Protein AF-A0A0B3AXJ3-F1 (afdb_monomer)

Secondary structure (DSSP, 8-state):
-------HHHHHHHHHHHH------HHHHHHHHHHHHHHHHHHHHHHHHHHHHHS-TT-HHHHHHHHHHHHHHHHHHHHHHHHHHHHHHTTSEEEEEEETTTTTEEEEE-HHHHHHHHHTT-EEEEEETTT--EEEEEPP-

Radius of gyration: 17.71 Å; Cα contacts (8 Å, |Δi|>4): 146; chains: 1; bounding box: 42×36×49 Å

Structure (mmCIF, N/CA/C/O backbone):
data_AF-A0A0B3AXJ3-F1
#
_entry.id   AF-A0A0B3AXJ3-F1
#
loop_
_atom_site.group_PDB
_atom_site.id
_atom_site.type_symbol
_atom_site.label_atom_id
_atom_site.label_alt_id
_atom_site.label_comp_id
_atom_site.label_asym_id
_atom_site.label_entity_id
_atom_site.label_seq_id
_atom_site.pdbx_PDB_ins_code
_atom_site.Cartn_x
_atom_site.Cartn_y
_atom_site.Cartn_z
_atom_site.occupancy
_atom_site.B_iso_or_equiv
_atom_site.auth_seq_id
_atom_site.auth_comp_id
_atom_site.auth_asym_id
_atom_site.auth_atom_id
_atom_site.pdbx_PDB_model_num
ATOM 1 N N . MET A 1 1 ? 16.070 -25.535 -9.397 1.00 37.44 1 MET A N 1
ATOM 2 C CA . MET A 1 1 ? 15.178 -24.412 -9.026 1.00 37.44 1 MET A CA 1
ATOM 3 C C . MET A 1 1 ? 15.211 -24.249 -7.508 1.00 37.44 1 MET A C 1
ATOM 5 O O . MET A 1 1 ? 14.754 -25.144 -6.813 1.00 37.44 1 MET A O 1
ATOM 9 N N . LYS A 1 2 ? 15.823 -23.187 -6.965 1.00 38.47 2 LYS A N 1
ATOM 10 C CA . LYS A 1 2 ? 15.821 -22.945 -5.509 1.00 38.47 2 LYS A CA 1
ATOM 11 C C . LYS A 1 2 ? 14.487 -22.299 -5.134 1.00 38.47 2 LYS A C 1
ATOM 13 O O . LYS A 1 2 ? 14.274 -21.128 -5.434 1.00 38.47 2 LYS A O 1
ATOM 18 N N . SER A 1 3 ? 13.588 -23.048 -4.500 1.00 46.28 3 SER A N 1
ATOM 19 C CA . SER A 1 3 ? 12.404 -22.475 -3.857 1.00 46.28 3 SER A CA 1
ATOM 20 C C . SER A 1 3 ? 12.872 -21.469 -2.801 1.00 46.28 3 SER A C 1
ATOM 22 O O . SER A 1 3 ? 13.463 -21.869 -1.796 1.00 46.28 3 SER A O 1
ATOM 24 N N . LYS A 1 4 ? 12.667 -20.165 -3.032 1.00 52.69 4 LYS A N 1
ATOM 25 C CA . LYS A 1 4 ? 12.921 -19.133 -2.016 1.00 52.69 4 LYS A CA 1
ATOM 26 C C . LYS A 1 4 ? 12.064 -19.464 -0.795 1.00 52.69 4 LYS A C 1
ATOM 28 O O . LYS A 1 4 ? 10.838 -19.440 -0.862 1.00 52.69 4 LYS A O 1
ATOM 33 N N . GLN A 1 5 ? 12.717 -19.817 0.305 1.00 59.03 5 GLN A N 1
ATOM 34 C CA . GLN A 1 5 ? 12.056 -20.104 1.567 1.00 59.03 5 GLN A CA 1
ATOM 35 C C . GLN A 1 5 ? 11.465 -18.790 2.094 1.00 59.03 5 GLN A C 1
ATOM 37 O O . GLN A 1 5 ? 12.207 -17.883 2.465 1.00 59.03 5 GLN A O 1
ATOM 42 N N . MET A 1 6 ? 10.136 -18.660 2.048 1.00 66.31 6 MET A N 1
ATOM 43 C CA . MET A 1 6 ? 9.434 -17.463 2.523 1.00 66.31 6 MET A CA 1
ATOM 44 C C . MET A 1 6 ? 9.758 -17.199 3.994 1.00 66.31 6 MET A C 1
ATOM 46 O O . MET A 1 6 ? 9.696 -18.098 4.837 1.00 66.31 6 MET A O 1
ATOM 50 N N . SER A 1 7 ? 10.047 -15.944 4.319 1.00 74.94 7 SER A N 1
ATOM 51 C CA . SER A 1 7 ? 10.224 -15.499 5.697 1.00 74.94 7 SER A CA 1
ATOM 52 C C . SER A 1 7 ? 8.925 -15.654 6.505 1.00 74.94 7 SER A C 1
ATOM 54 O O . SER A 1 7 ? 7.814 -15.635 5.964 1.00 74.94 7 SER A O 1
ATOM 56 N N . LYS A 1 8 ? 9.039 -15.752 7.839 1.00 70.38 8 LYS A N 1
ATOM 57 C CA . LYS A 1 8 ? 7.873 -15.786 8.751 1.00 70.38 8 LYS A CA 1
ATOM 58 C C . LYS A 1 8 ? 6.915 -14.606 8.522 1.00 70.38 8 LYS A C 1
ATOM 60 O O . LYS A 1 8 ? 5.701 -14.783 8.625 1.00 70.38 8 LYS A O 1
ATOM 65 N N . ASN A 1 9 ? 7.454 -13.443 8.158 1.00 67.94 9 ASN A N 1
ATOM 66 C CA . ASN A 1 9 ? 6.685 -12.230 7.892 1.00 67.94 9 ASN A CA 1
ATOM 67 C C . ASN A 1 9 ? 5.889 -12.338 6.590 1.00 67.94 9 ASN A C 1
ATOM 69 O O . ASN A 1 9 ? 4.692 -12.062 6.587 1.00 67.94 9 ASN A O 1
ATOM 73 N N . GLU A 1 10 ? 6.514 -12.807 5.508 1.00 69.31 10 GLU A N 1
ATOM 74 C CA . GLU A 1 10 ? 5.833 -13.042 4.227 1.00 69.31 10 GLU A CA 1
ATOM 75 C C . GLU A 1 10 ? 4.741 -14.107 4.363 1.00 69.31 10 GLU A C 1
ATOM 77 O O . GLU A 1 10 ? 3.627 -13.944 3.860 1.00 69.31 10 GLU A O 1
ATOM 82 N N . PHE A 1 11 ? 5.014 -15.171 5.121 1.00 74.75 11 PHE A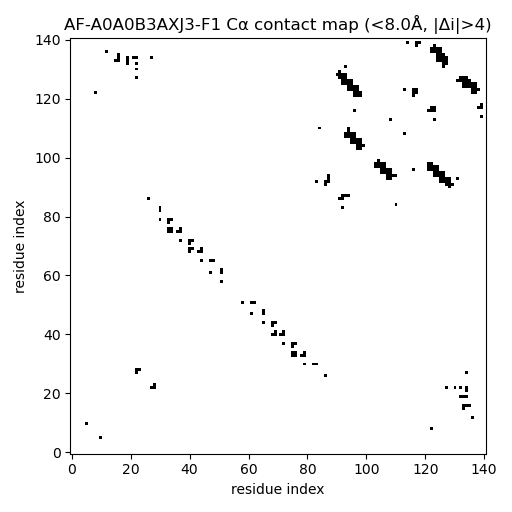 N 1
ATOM 83 C CA . PHE A 1 11 ? 4.024 -16.201 5.415 1.00 74.75 11 PHE A CA 1
ATOM 84 C C . PHE A 1 11 ? 2.822 -15.645 6.189 1.00 74.75 11 PHE A C 1
ATOM 86 O O . PHE A 1 11 ? 1.675 -15.901 5.812 1.00 74.75 11 PHE A O 1
ATOM 93 N N . TYR A 1 12 ? 3.055 -14.848 7.235 1.00 74.19 12 TYR A N 1
ATOM 94 C CA . TYR A 1 12 ? 1.978 -14.225 8.006 1.00 74.19 12 TYR A CA 1
ATOM 95 C C . TYR A 1 12 ? 1.156 -13.243 7.165 1.00 74.19 12 TYR A C 1
ATOM 97 O O . TYR A 1 12 ? -0.073 -13.325 7.166 1.00 74.19 12 TYR A O 1
ATOM 105 N N . LEU A 1 13 ? 1.818 -12.375 6.394 1.00 70.50 13 LEU A N 1
ATOM 106 C CA . LEU A 1 13 ? 1.154 -11.441 5.487 1.00 70.50 13 LEU A CA 1
ATOM 107 C C . LEU A 1 13 ? 0.272 -12.183 4.477 1.00 70.50 13 LEU A C 1
ATOM 109 O O . LEU A 1 13 ? -0.887 -11.814 4.303 1.00 70.50 13 LEU A O 1
ATOM 113 N N . SER A 1 14 ? 0.751 -13.289 3.899 1.00 69.94 14 SER A N 1
ATOM 114 C CA . SER A 1 14 ? -0.053 -14.103 2.978 1.00 69.94 14 SER A CA 1
ATOM 115 C C . SER A 1 14 ? -1.316 -14.682 3.638 1.00 69.94 14 SER A C 1
ATOM 117 O O . SER A 1 14 ? -2.394 -14.672 3.043 1.00 69.94 14 SER A O 1
ATOM 119 N N . LYS A 1 15 ? -1.224 -15.139 4.897 1.00 68.56 15 LYS A N 1
ATOM 120 C CA . LYS A 1 15 ? -2.375 -15.642 5.667 1.00 68.56 15 LYS A CA 1
ATOM 121 C C . LYS A 1 15 ? -3.374 -14.537 5.986 1.00 68.56 15 LYS A C 1
ATOM 123 O O . LYS A 1 15 ? -4.580 -14.762 5.926 1.00 68.56 15 LYS A O 1
ATOM 128 N N . LEU A 1 16 ? -2.865 -13.369 6.349 1.00 64.62 16 LEU A N 1
ATOM 129 C CA . LEU A 1 16 ? -3.648 -12.182 6.644 1.00 64.62 16 LEU A CA 1
ATOM 130 C C . LEU A 1 16 ? -4.450 -11.715 5.418 1.00 64.62 16 LEU A C 1
ATOM 132 O O . LEU A 1 16 ? -5.659 -11.522 5.528 1.00 64.62 16 LEU A O 1
ATOM 136 N N . TYR A 1 17 ? -3.804 -11.640 4.252 1.00 65.38 17 TYR A N 1
ATOM 137 C CA . TYR A 1 17 ? -4.444 -11.307 2.977 1.00 65.38 17 TYR A CA 1
ATOM 138 C C . TYR A 1 17 ? -5.507 -12.326 2.553 1.00 65.38 17 TYR A C 1
ATOM 140 O O . TYR A 1 17 ? -6.610 -11.946 2.173 1.00 65.38 17 TYR A O 1
ATOM 148 N N . LYS A 1 18 ? -5.227 -13.632 2.676 1.00 60.69 18 LYS A N 1
ATOM 149 C CA . LYS A 1 18 ? -6.215 -14.686 2.368 1.00 60.69 18 LYS A CA 1
ATOM 150 C C . LYS A 1 18 ? -7.471 -14.603 3.244 1.00 60.69 18 LYS A C 1
ATOM 152 O O . LYS A 1 18 ? -8.540 -15.032 2.823 1.00 60.69 18 LYS A O 1
ATOM 157 N N . LYS A 1 19 ? -7.353 -14.070 4.466 1.00 54.69 19 LYS A N 1
ATOM 158 C CA . LYS A 1 19 ? -8.482 -13.893 5.392 1.00 54.69 19 LYS A CA 1
ATOM 159 C C . LYS A 1 19 ? -9.293 -12.619 5.134 1.00 54.69 19 LYS A C 1
ATOM 161 O O . LYS A 1 19 ? -10.439 -12.546 5.575 1.00 54.69 19 LYS A O 1
ATOM 166 N N . SER A 1 20 ? -8.746 -11.619 4.445 1.00 58.19 20 SER A N 1
ATOM 167 C CA . SER A 1 20 ? -9.455 -10.375 4.134 1.00 58.19 20 SER A CA 1
ATOM 168 C C . SER A 1 20 ? -10.230 -10.485 2.817 1.00 58.19 20 SER A C 1
ATOM 170 O O . SER A 1 20 ? -9.659 -10.313 1.748 1.00 58.19 20 SER A O 1
ATOM 172 N N . LYS A 1 21 ? -11.544 -10.737 2.875 1.00 58.75 21 LYS A N 1
ATOM 173 C CA . LYS A 1 21 ? -12.448 -10.590 1.713 1.00 58.75 21 LYS A CA 1
ATOM 174 C C . LYS A 1 21 ? -12.772 -9.114 1.489 1.00 58.75 21 LYS A C 1
ATOM 176 O O . LYS A 1 21 ? -13.283 -8.528 2.423 1.00 58.75 21 LYS A O 1
ATOM 181 N N . PHE A 1 22 ? -12.517 -8.525 0.317 1.00 62.25 22 PHE A N 1
ATOM 182 C CA . PHE A 1 22 ? -12.691 -7.088 -0.002 1.00 62.25 22 PHE A CA 1
ATOM 183 C C . PHE A 1 22 ? -13.770 -6.338 0.804 1.00 62.25 22 PHE A C 1
ATOM 185 O O . PHE A 1 22 ? -14.942 -6.718 0.835 1.00 62.25 22 PHE A O 1
ATOM 192 N N . CYS A 1 23 ? -13.372 -5.237 1.444 1.00 66.38 23 CYS A N 1
ATOM 193 C CA . CYS A 1 23 ? -14.300 -4.398 2.191 1.00 66.38 23 CYS A CA 1
ATOM 194 C C . CYS A 1 23 ? -15.154 -3.566 1.218 1.00 66.38 23 CYS A C 1
ATOM 196 O O . CYS A 1 23 ? -14.612 -2.813 0.416 1.00 66.38 23 CYS A O 1
ATOM 198 N N . LYS A 1 24 ? -16.490 -3.636 1.321 1.00 62.53 24 LYS A N 1
ATOM 199 C CA . LYS A 1 24 ? -17.437 -2.905 0.446 1.00 62.53 24 LYS A CA 1
ATOM 200 C C . LYS A 1 24 ? -17.498 -1.380 0.680 1.00 62.53 24 LYS A C 1
ATOM 202 O O . LYS A 1 24 ? -18.379 -0.710 0.146 1.00 62.53 24 LYS A O 1
ATOM 207 N N . CYS A 1 25 ? -16.627 -0.797 1.504 1.00 70.31 25 CYS A N 1
ATOM 208 C CA . CYS A 1 25 ? -16.630 0.650 1.726 1.00 70.31 25 CYS A CA 1
ATOM 209 C C . CYS A 1 25 ? -16.086 1.379 0.484 1.00 70.31 25 CYS A C 1
ATOM 211 O O . CYS A 1 25 ? -14.933 1.171 0.125 1.00 70.31 25 CYS A O 1
ATOM 213 N N . LYS A 1 26 ? -16.877 2.281 -0.123 1.00 62.03 26 LYS A N 1
ATOM 214 C CA . LYS A 1 26 ? -16.504 3.047 -1.338 1.00 62.03 26 LYS A CA 1
ATOM 215 C C . LYS A 1 26 ? -15.106 3.679 -1.268 1.00 62.03 26 LYS A C 1
ATOM 217 O O . LYS A 1 26 ? -14.332 3.547 -2.206 1.00 62.03 26 LYS A O 1
ATOM 222 N N . ASN A 1 27 ? -14.749 4.275 -0.132 1.00 62.31 27 ASN A N 1
ATOM 223 C CA . ASN A 1 27 ? -13.437 4.904 0.060 1.00 62.31 27 ASN A CA 1
ATOM 224 C C . ASN A 1 27 ? -12.258 3.912 0.003 1.00 62.31 27 ASN A C 1
ATOM 226 O O . ASN A 1 27 ? -11.123 4.301 -0.232 1.00 62.31 27 ASN A O 1
ATOM 230 N N . LEU A 1 28 ? -12.508 2.623 0.237 1.00 72.31 28 LEU A N 1
ATOM 231 C CA . LEU A 1 28 ? -11.480 1.583 0.195 1.00 72.31 28 LEU A CA 1
ATOM 232 C C . LEU A 1 28 ? -11.290 1.016 -1.209 1.00 72.31 28 LEU A C 1
ATOM 234 O O . LEU A 1 28 ? -10.202 0.545 -1.517 1.00 72.31 28 LEU A O 1
ATOM 238 N N . VAL A 1 29 ? -12.313 1.112 -2.064 1.00 67.75 29 VAL A N 1
ATOM 239 C CA . VAL A 1 29 ? -12.229 0.713 -3.476 1.00 67.75 29 VAL A CA 1
ATOM 240 C C . VAL A 1 29 ? -11.161 1.539 -4.196 1.00 67.75 29 VAL A C 1
ATOM 242 O O . VAL A 1 29 ? -10.324 0.969 -4.888 1.00 67.75 29 VAL A O 1
ATOM 245 N N . ARG A 1 30 ? -11.108 2.860 -3.960 1.00 78.94 30 ARG A N 1
ATOM 246 C CA . ARG A 1 30 ? -10.075 3.719 -4.564 1.00 78.94 30 ARG A CA 1
ATOM 247 C C . ARG A 1 30 ? -8.666 3.378 -4.075 1.00 78.94 30 ARG A C 1
ATOM 249 O O . ARG A 1 30 ? -7.756 3.317 -4.892 1.00 78.94 30 ARG A O 1
ATOM 256 N N . LEU A 1 31 ? -8.484 3.114 -2.777 1.00 78.00 31 LEU A N 1
ATOM 257 C CA . LEU A 1 31 ? -7.185 2.685 -2.240 1.00 78.00 31 LEU A CA 1
ATOM 258 C C . LEU A 1 31 ? -6.698 1.372 -2.862 1.00 78.00 31 LEU A C 1
ATOM 260 O O . LEU A 1 31 ? -5.513 1.249 -3.156 1.00 78.00 31 LEU A O 1
ATOM 264 N N . HIS A 1 32 ? -7.599 0.406 -3.061 1.00 75.56 32 HIS A N 1
ATOM 265 C CA . HIS A 1 32 ? -7.261 -0.852 -3.724 1.00 75.56 32 HIS A CA 1
ATOM 266 C C . HIS A 1 32 ? -6.863 -0.633 -5.188 1.00 75.56 32 HIS A C 1
ATOM 268 O O . HIS A 1 32 ? -5.790 -1.088 -5.565 1.00 75.56 32 HIS A O 1
ATOM 274 N N . SER A 1 33 ? -7.645 0.144 -5.946 1.00 78.62 33 SER A N 1
ATOM 275 C CA . SER A 1 33 ? -7.345 0.513 -7.343 1.00 78.62 33 SER A CA 1
ATOM 276 C C . SER A 1 33 ? -5.947 1.122 -7.483 1.00 78.62 33 SER A C 1
ATOM 278 O O . SER A 1 33 ? -5.106 0.601 -8.205 1.00 78.62 33 SER A O 1
ATOM 280 N N . LEU A 1 34 ? -5.640 2.149 -6.679 1.00 81.19 34 LEU A N 1
ATOM 281 C CA . LEU A 1 34 ? -4.330 2.813 -6.680 1.00 81.19 34 LEU A CA 1
ATOM 282 C C . LEU A 1 34 ? -3.173 1.853 -6.353 1.00 81.19 34 LEU A C 1
ATOM 284 O O . LEU A 1 34 ? -2.063 2.009 -6.861 1.00 81.19 34 LEU A O 1
ATOM 288 N N . ALA A 1 35 ? -3.402 0.877 -5.470 1.00 80.81 35 ALA A N 1
ATOM 289 C CA . ALA A 1 35 ? -2.392 -0.113 -5.111 1.00 80.81 35 ALA A CA 1
ATOM 290 C C . ALA A 1 35 ? -2.178 -1.168 -6.212 1.00 80.81 35 ALA A C 1
ATOM 292 O O . ALA A 1 35 ? -1.044 -1.615 -6.397 1.00 80.81 35 ALA A O 1
ATOM 293 N N . GLU A 1 36 ? -3.242 -1.563 -6.915 1.00 81.81 36 GLU A N 1
ATOM 294 C CA . GLU A 1 36 ? -3.198 -2.484 -8.057 1.00 81.81 36 GLU A CA 1
ATOM 295 C C . GLU A 1 36 ? -2.499 -1.834 -9.255 1.00 81.81 36 GLU A C 1
ATOM 297 O O . GLU A 1 36 ? -1.490 -2.372 -9.708 1.00 81.81 36 GLU A O 1
ATOM 302 N N . GLU A 1 37 ? -2.913 -0.626 -9.649 1.00 84.25 37 GLU A N 1
ATOM 303 C CA . GLU A 1 37 ? -2.296 0.163 -10.730 1.00 84.25 37 GLU A CA 1
ATOM 304 C C . GLU A 1 37 ? -0.783 0.351 -10.493 1.00 84.25 37 GLU A C 1
ATOM 306 O O . GLU A 1 37 ? 0.047 0.142 -11.380 1.00 84.25 37 GLU A O 1
ATOM 311 N N . ARG A 1 38 ? -0.377 0.642 -9.246 1.00 87.25 38 ARG A N 1
ATOM 312 C CA . ARG A 1 38 ? 1.046 0.740 -8.877 1.00 87.25 38 ARG A CA 1
ATOM 313 C C . ARG A 1 38 ? 1.802 -0.581 -9.060 1.00 87.25 38 ARG A C 1
ATOM 315 O O . ARG A 1 38 ? 2.972 -0.563 -9.438 1.00 87.25 38 ARG A O 1
ATOM 322 N N . LYS A 1 39 ? 1.188 -1.713 -8.706 1.00 84.81 39 LYS A N 1
ATOM 323 C CA . LYS A 1 39 ? 1.818 -3.042 -8.785 1.00 84.81 39 LYS A CA 1
ATOM 324 C C . LYS A 1 39 ? 1.975 -3.495 -10.236 1.00 84.81 39 LYS A C 1
ATOM 326 O O . LYS A 1 39 ? 2.995 -4.091 -10.581 1.00 84.81 39 LYS A O 1
ATOM 331 N N . GLU A 1 40 ? 0.984 -3.209 -11.070 1.00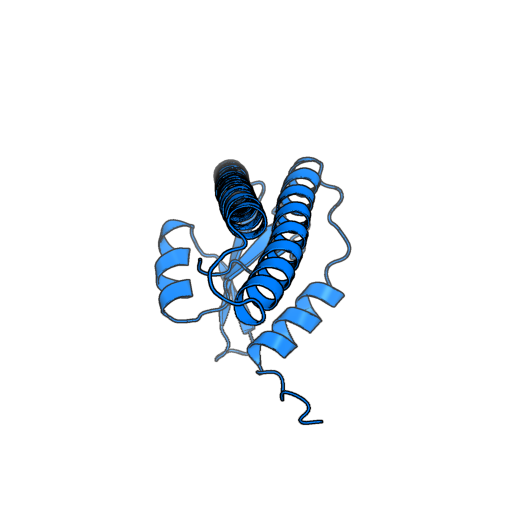 86.62 40 GLU A N 1
ATOM 332 C CA . GLU A 1 40 ? 1.069 -3.426 -12.513 1.00 86.62 40 GLU A CA 1
ATOM 333 C C . GLU A 1 40 ? 2.242 -2.630 -13.087 1.00 86.62 40 GLU A C 1
ATOM 335 O O . GLU A 1 40 ? 3.149 -3.226 -13.662 1.00 86.62 40 GLU A O 1
ATOM 340 N N . LEU A 1 41 ? 2.330 -1.327 -12.795 1.00 88.56 41 LEU A N 1
ATOM 341 C CA . LEU A 1 41 ? 3.458 -0.496 -13.232 1.00 88.56 41 LEU A CA 1
ATOM 342 C C . LEU A 1 41 ? 4.818 -0.977 -12.720 1.00 88.56 41 LEU A C 1
ATOM 344 O O . LEU A 1 41 ? 5.801 -0.904 -13.448 1.00 88.56 41 LEU A O 1
ATOM 348 N N . GLU A 1 42 ? 4.902 -1.476 -11.486 1.00 87.56 42 GLU A N 1
ATOM 349 C CA . GLU A 1 42 ? 6.134 -2.075 -10.960 1.00 87.56 42 GLU A CA 1
ATOM 350 C C . GLU A 1 42 ? 6.562 -3.310 -11.756 1.00 87.56 42 GLU A C 1
ATOM 352 O O . GLU A 1 42 ? 7.751 -3.486 -12.004 1.00 87.56 42 GLU A O 1
ATOM 357 N N . THR A 1 43 ? 5.603 -4.128 -12.191 1.00 88.94 43 THR A N 1
ATOM 358 C CA . THR A 1 43 ? 5.874 -5.297 -13.036 1.00 88.94 43 THR A CA 1
ATOM 359 C C . THR A 1 43 ? 6.404 -4.847 -14.397 1.00 88.94 43 THR A C 1
ATOM 361 O O . THR A 1 43 ? 7.493 -5.264 -14.774 1.00 88.94 43 THR A O 1
ATOM 364 N N . LEU A 1 44 ? 5.727 -3.893 -15.053 1.00 89.00 44 LEU A N 1
ATOM 365 C CA . LEU A 1 44 ? 6.197 -3.332 -16.326 1.00 89.00 44 LEU A CA 1
ATOM 366 C C . LEU A 1 44 ? 7.594 -2.704 -16.208 1.00 89.00 44 LEU A C 1
ATOM 368 O O . LEU A 1 44 ? 8.429 -2.896 -17.085 1.00 89.00 44 LEU A O 1
ATOM 372 N N . CYS A 1 45 ? 7.869 -1.957 -15.133 1.00 88.31 45 CYS A N 1
ATOM 373 C CA . CYS A 1 45 ? 9.190 -1.363 -14.916 1.00 88.31 45 CYS A CA 1
ATOM 374 C C . CYS A 1 45 ? 10.278 -2.437 -14.801 1.00 88.31 45 CYS A C 1
ATOM 376 O O . CYS A 1 45 ? 11.354 -2.259 -15.359 1.00 88.31 45 CYS A O 1
ATOM 378 N N . ASN A 1 46 ? 10.017 -3.537 -14.089 1.00 87.12 46 ASN A N 1
ATOM 379 C CA . ASN A 1 46 ? 10.994 -4.619 -13.955 1.00 87.12 46 ASN A CA 1
ATOM 380 C C . ASN A 1 46 ? 11.256 -5.303 -15.301 1.00 87.12 46 ASN A C 1
ATOM 382 O O . ASN A 1 46 ? 12.413 -5.506 -15.649 1.00 87.12 46 ASN A O 1
ATOM 386 N N . ASP A 1 47 ? 10.207 -5.570 -16.083 1.00 87.38 47 ASP A N 1
ATOM 387 C CA . ASP A 1 47 ? 10.340 -6.178 -17.413 1.00 87.38 47 ASP A CA 1
ATOM 388 C C . ASP A 1 47 ? 11.149 -5.275 -18.369 1.00 87.38 47 ASP A C 1
ATOM 390 O O . ASP A 1 47 ? 12.021 -5.739 -19.111 1.00 87.38 47 ASP A O 1
ATOM 394 N N . LEU A 1 48 ? 10.911 -3.958 -18.318 1.00 86.44 48 LEU A N 1
ATOM 395 C CA . LEU A 1 48 ? 11.675 -2.963 -19.078 1.00 86.44 48 LEU A CA 1
ATOM 396 C C . LEU A 1 48 ? 13.133 -2.875 -18.608 1.00 86.44 48 LEU A C 1
ATOM 398 O O . LEU A 1 48 ? 14.041 -2.790 -19.432 1.00 86.44 48 LEU A O 1
ATOM 402 N N . PHE A 1 49 ? 13.378 -2.923 -17.298 1.00 85.00 49 PHE A N 1
ATOM 403 C CA . PHE A 1 49 ? 14.730 -2.912 -16.741 1.00 85.00 49 PHE A CA 1
ATOM 404 C C . PHE A 1 49 ? 15.528 -4.159 -17.138 1.00 85.00 49 PHE A C 1
ATOM 406 O O . PHE A 1 49 ? 16.688 -4.048 -17.534 1.00 85.00 49 PHE A O 1
ATOM 413 N N . ASP A 1 50 ? 14.902 -5.335 -17.083 1.00 83.75 50 ASP A N 1
ATOM 414 C CA . ASP A 1 50 ? 15.509 -6.588 -17.529 1.00 83.75 50 ASP A CA 1
ATOM 415 C C . ASP A 1 50 ? 15.849 -6.515 -19.026 1.00 83.75 50 ASP A C 1
ATOM 417 O O . ASP A 1 50 ? 16.955 -6.886 -19.427 1.00 83.75 50 ASP A O 1
ATOM 421 N N . SER A 1 51 ? 14.958 -5.933 -19.836 1.00 81.44 51 SER A N 1
ATOM 422 C CA . SER A 1 51 ? 15.203 -5.676 -21.261 1.00 81.44 51 SER A CA 1
ATOM 423 C C . SER A 1 51 ? 16.419 -4.763 -21.472 1.00 81.44 51 SER A C 1
ATOM 425 O O . SER A 1 51 ? 17.333 -5.121 -22.210 1.00 81.44 51 SER A O 1
ATOM 427 N N . LEU A 1 52 ? 16.499 -3.637 -20.752 1.00 79.94 52 LEU A N 1
ATOM 428 C CA . LEU A 1 52 ? 17.648 -2.719 -20.791 1.00 79.94 52 LEU A CA 1
ATOM 429 C C . LEU A 1 52 ? 18.961 -3.396 -20.378 1.00 79.94 52 LEU A C 1
ATOM 431 O O . LEU A 1 52 ? 20.014 -3.093 -20.935 1.00 79.94 52 LEU A O 1
ATOM 435 N N . SER A 1 53 ? 18.916 -4.315 -19.411 1.00 74.44 53 SER A N 1
ATOM 436 C CA . SER A 1 53 ? 20.102 -5.031 -18.931 1.00 74.44 53 SER A CA 1
ATO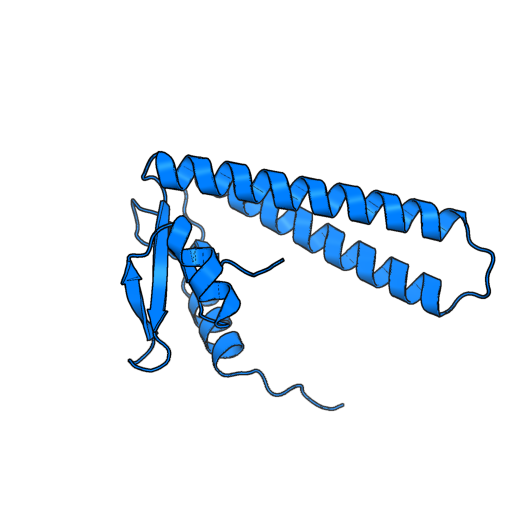M 437 C C . SER A 1 53 ? 20.687 -6.010 -19.960 1.00 74.44 53 SER A C 1
ATOM 439 O O . SER A 1 53 ? 21.879 -6.316 -19.903 1.00 74.44 53 SER A O 1
ATOM 441 N N . GLY A 1 54 ? 19.863 -6.481 -20.905 1.00 71.44 54 GLY A N 1
ATOM 442 C CA . GLY A 1 54 ? 20.253 -7.391 -21.983 1.00 71.44 54 GLY A CA 1
ATOM 443 C C . GLY A 1 54 ? 20.696 -6.703 -23.278 1.00 71.44 54 GLY A C 1
ATOM 444 O O . GLY A 1 54 ? 21.210 -7.378 -24.169 1.00 71.44 54 GLY A O 1
ATOM 445 N N . ILE A 1 55 ? 20.517 -5.384 -23.394 1.00 62.75 55 ILE A N 1
ATOM 446 C CA . ILE A 1 55 ? 20.765 -4.613 -24.619 1.00 62.75 55 ILE A CA 1
ATOM 447 C C . ILE A 1 55 ? 22.085 -3.821 -24.502 1.00 62.75 55 ILE A C 1
ATOM 449 O O . ILE A 1 55 ? 22.406 -3.239 -23.465 1.00 62.75 55 ILE A O 1
ATOM 453 N N . HIS A 1 56 ? 22.891 -3.790 -25.571 1.00 58.81 56 HIS A N 1
ATOM 454 C CA . HIS A 1 56 ? 24.071 -2.919 -25.652 1.00 58.81 56 HIS A CA 1
ATOM 455 C C . HIS A 1 56 ? 23.655 -1.437 -25.684 1.00 58.81 56 HIS A C 1
ATOM 457 O O . HIS A 1 56 ? 22.663 -1.099 -26.314 1.00 58.81 56 HIS A O 1
ATOM 463 N N . LYS A 1 57 ? 24.431 -0.550 -25.034 1.00 52.78 57 LYS A N 1
ATOM 464 C CA . LYS A 1 57 ? 24.233 0.919 -25.000 1.00 52.78 57 LYS A CA 1
ATOM 465 C C . LYS A 1 57 ? 23.671 1.460 -26.332 1.00 52.78 57 LYS A C 1
ATOM 467 O O . LYS A 1 57 ? 24.427 1.526 -27.298 1.00 52.78 57 LYS A O 1
ATOM 472 N N . GLY A 1 58 ? 22.394 1.856 -26.373 1.00 56.09 58 GLY A N 1
ATOM 473 C CA . GLY A 1 58 ? 21.804 2.428 -27.591 1.00 56.09 58 GLY A CA 1
ATOM 474 C C . GLY A 1 58 ? 20.277 2.523 -27.668 1.00 56.09 58 GLY A C 1
ATOM 475 O O . GLY A 1 58 ? 19.799 3.354 -28.429 1.00 56.09 58 GLY A O 1
ATOM 476 N N . ASP A 1 59 ? 19.507 1.756 -26.888 1.00 71.06 59 ASP A N 1
ATOM 477 C CA . ASP A 1 59 ? 18.034 1.843 -26.934 1.00 71.06 59 ASP A CA 1
ATOM 478 C C . ASP A 1 59 ? 17.495 2.958 -26.030 1.00 71.06 59 ASP A C 1
ATOM 480 O O . ASP A 1 59 ? 16.907 2.731 -24.967 1.00 71.06 59 ASP A O 1
ATOM 484 N N . ASP A 1 60 ? 17.730 4.195 -26.468 1.00 78.50 60 ASP A N 1
ATOM 485 C CA . ASP A 1 60 ? 17.236 5.406 -25.813 1.00 78.50 60 ASP A CA 1
ATOM 486 C C . ASP A 1 60 ? 15.697 5.396 -25.692 1.00 78.50 60 ASP A C 1
ATOM 488 O O . ASP A 1 60 ? 15.174 5.789 -24.655 1.00 78.50 60 ASP A O 1
ATOM 492 N N . GLU A 1 61 ? 14.973 4.816 -26.658 1.00 81.38 61 GLU A N 1
ATOM 493 C CA . GLU A 1 61 ? 13.506 4.686 -26.608 1.00 81.38 61 GLU A CA 1
ATOM 494 C C . GLU A 1 61 ? 13.016 3.810 -25.441 1.00 81.38 61 GLU A C 1
ATOM 496 O O . GLU A 1 61 ? 12.080 4.173 -24.726 1.00 81.38 61 GLU A O 1
ATOM 501 N N . VAL A 1 62 ? 13.656 2.658 -25.201 1.00 81.31 62 VAL A N 1
ATOM 502 C CA . VAL A 1 62 ? 13.281 1.758 -24.092 1.00 81.31 62 V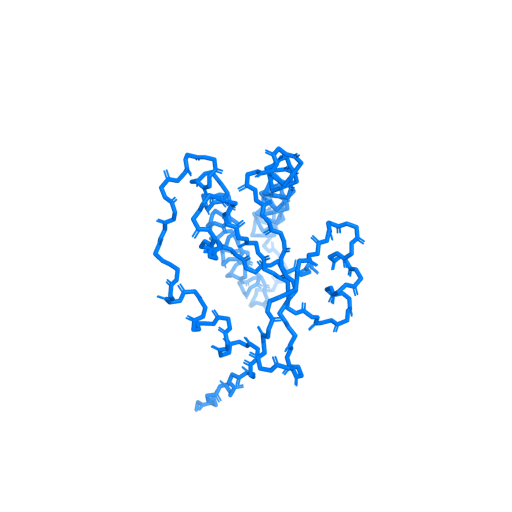AL A CA 1
ATOM 503 C C . VAL A 1 62 ? 13.596 2.415 -22.749 1.00 81.31 62 VAL A C 1
ATOM 505 O O . VAL A 1 62 ? 12.832 2.270 -21.789 1.00 81.31 62 VAL A O 1
ATOM 508 N N . ARG A 1 63 ? 14.700 3.173 -22.677 1.00 84.75 63 ARG A N 1
ATOM 509 C CA . ARG A 1 63 ? 15.066 3.940 -21.483 1.00 84.75 63 ARG A CA 1
ATOM 510 C C . ARG A 1 63 ? 14.043 5.038 -21.197 1.00 84.75 63 ARG A C 1
ATOM 512 O O . ARG A 1 63 ? 13.595 5.134 -20.057 1.00 84.75 63 ARG A O 1
ATOM 519 N N . ASP A 1 64 ? 13.629 5.795 -22.206 1.00 87.62 64 ASP A N 1
ATOM 520 C CA . ASP A 1 64 ? 12.644 6.869 -22.055 1.00 87.62 64 ASP A CA 1
ATOM 521 C C . ASP A 1 64 ? 11.286 6.320 -21.578 1.00 87.62 64 ASP A C 1
ATOM 523 O O . ASP A 1 64 ? 10.680 6.858 -20.646 1.00 87.62 64 ASP A O 1
ATOM 527 N N . ILE A 1 65 ? 10.839 5.183 -22.133 1.00 88.62 65 ILE A N 1
ATOM 528 C CA . ILE A 1 65 ? 9.623 4.491 -21.674 1.00 88.62 65 ILE A CA 1
ATOM 529 C C . ILE A 1 65 ? 9.774 4.045 -20.214 1.00 88.62 65 ILE A C 1
ATOM 531 O O . ILE A 1 65 ? 8.867 4.252 -19.404 1.00 88.62 65 ILE A O 1
ATOM 535 N N . TYR A 1 66 ? 10.908 3.439 -19.857 1.00 88.12 66 TYR A N 1
ATOM 536 C CA . TYR A 1 66 ? 11.180 3.004 -18.487 1.00 88.12 66 TYR A CA 1
ATOM 537 C C . TYR A 1 66 ? 11.146 4.170 -17.493 1.00 88.12 66 TYR A C 1
ATOM 539 O O . TYR A 1 66 ? 10.482 4.080 -16.456 1.00 88.12 66 TYR A O 1
ATOM 547 N N . GLU A 1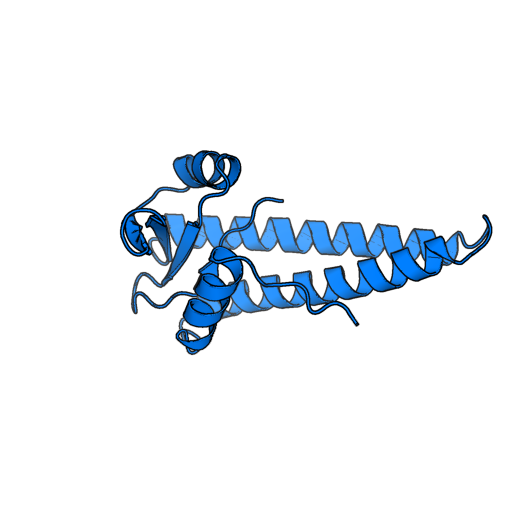 67 ? 11.802 5.284 -17.818 1.00 89.06 67 GLU A N 1
ATOM 548 C CA . GLU A 1 67 ? 11.799 6.488 -16.989 1.00 89.06 67 GLU A CA 1
ATOM 549 C C . GLU A 1 67 ? 10.380 7.042 -16.821 1.00 89.06 67 GLU A C 1
ATOM 551 O O . GLU A 1 67 ? 9.946 7.283 -15.689 1.00 89.06 67 GLU A O 1
ATOM 556 N N . GLN A 1 68 ? 9.603 7.141 -17.906 1.00 91.62 68 GLN A N 1
ATOM 557 C CA . GLN A 1 68 ? 8.201 7.558 -17.843 1.00 91.62 68 GLN A CA 1
ATOM 558 C C . GLN A 1 68 ? 7.370 6.646 -16.924 1.00 91.62 68 GLN A C 1
ATOM 560 O O . GLN A 1 68 ? 6.632 7.136 -16.062 1.00 91.62 68 GLN A O 1
ATOM 565 N N . LYS A 1 69 ? 7.511 5.319 -17.048 1.00 89.31 69 LYS A N 1
ATOM 566 C CA . LYS A 1 69 ? 6.785 4.359 -16.199 1.00 89.31 69 LYS A CA 1
ATOM 567 C C . LYS A 1 69 ? 7.196 4.431 -14.732 1.00 89.31 69 LYS A C 1
ATOM 569 O O . LYS A 1 69 ? 6.340 4.288 -13.854 1.00 89.31 69 LYS A O 1
ATOM 574 N N . ILE A 1 70 ? 8.457 4.742 -14.437 1.00 90.50 70 ILE A N 1
ATOM 575 C CA . ILE A 1 70 ? 8.893 5.038 -13.069 1.00 90.50 70 ILE A CA 1
ATOM 576 C C . ILE A 1 70 ? 8.180 6.273 -12.518 1.00 90.50 70 ILE A C 1
ATOM 578 O O . ILE A 1 70 ? 7.694 6.230 -11.382 1.00 90.50 70 ILE A O 1
ATOM 582 N N . TYR A 1 71 ? 8.099 7.360 -13.289 1.00 91.12 71 TYR A N 1
ATOM 583 C CA . TYR A 1 71 ? 7.407 8.571 -12.847 1.00 91.12 71 TYR A CA 1
ATOM 584 C C . TYR A 1 71 ? 5.924 8.303 -12.566 1.00 91.12 71 TYR A C 1
ATOM 586 O O . TYR A 1 71 ? 5.429 8.686 -11.501 1.00 91.12 71 TYR A O 1
ATOM 594 N N . GLU A 1 72 ? 5.238 7.569 -13.448 1.00 91.12 72 GLU A N 1
ATOM 595 C CA . GLU A 1 72 ? 3.850 7.133 -13.237 1.00 91.12 72 GLU A CA 1
ATOM 596 C C . GLU A 1 72 ? 3.715 6.315 -11.938 1.00 91.12 72 GLU A C 1
ATOM 598 O O . GLU A 1 72 ? 2.886 6.629 -11.078 1.00 91.12 72 GLU A O 1
ATOM 603 N N . ARG A 1 73 ? 4.592 5.322 -11.719 1.00 89.06 73 ARG A N 1
ATOM 604 C CA . ARG A 1 73 ? 4.610 4.496 -10.496 1.00 89.06 73 ARG A CA 1
ATOM 605 C C . ARG A 1 73 ? 4.788 5.339 -9.231 1.00 89.06 73 ARG A C 1
ATOM 607 O O . ARG A 1 73 ? 4.144 5.072 -8.210 1.00 89.06 73 ARG A O 1
ATOM 614 N N . ILE A 1 74 ? 5.661 6.348 -9.271 1.00 88.31 74 ILE A N 1
ATOM 615 C CA . ILE A 1 74 ? 5.877 7.275 -8.151 1.00 88.31 74 ILE A CA 1
ATOM 616 C C . ILE A 1 74 ? 4.623 8.121 -7.900 1.00 88.31 74 ILE A C 1
ATOM 618 O O . ILE A 1 74 ? 4.260 8.309 -6.734 1.00 88.31 74 ILE A O 1
ATOM 622 N N . SER A 1 75 ? 3.947 8.588 -8.955 1.00 89.88 75 SER A N 1
ATOM 623 C CA . SER A 1 75 ? 2.691 9.341 -8.837 1.00 89.88 75 SER A CA 1
ATOM 624 C C . SER A 1 75 ? 1.627 8.524 -8.107 1.00 89.88 75 SER A C 1
ATOM 626 O O . SER A 1 75 ? 1.139 8.948 -7.056 1.00 89.88 75 SER A O 1
ATOM 628 N N . PHE A 1 76 ? 1.375 7.291 -8.557 1.00 85.00 76 PHE A N 1
ATOM 629 C CA . PHE A 1 76 ? 0.414 6.391 -7.914 1.00 85.00 76 PHE A CA 1
ATOM 630 C C . PHE A 1 76 ? 0.766 6.078 -6.459 1.00 85.00 76 PHE A C 1
ATOM 632 O O . PHE A 1 76 ? -0.113 6.022 -5.596 1.00 85.00 76 PHE A O 1
ATOM 639 N N . PHE A 1 77 ? 2.054 5.915 -6.143 1.00 84.31 77 PHE A N 1
ATOM 640 C CA . PHE A 1 77 ? 2.487 5.740 -4.758 1.00 84.31 77 PHE A CA 1
ATOM 641 C C . PHE A 1 77 ? 2.138 6.955 -3.884 1.00 84.31 77 PHE A C 1
ATOM 643 O O . PHE A 1 77 ? 1.670 6.798 -2.750 1.00 84.31 77 PHE A O 1
ATOM 650 N N . ASN A 1 78 ? 2.390 8.164 -4.386 1.00 84.38 78 ASN A N 1
ATOM 651 C CA . ASN A 1 78 ? 2.129 9.396 -3.648 1.00 84.38 78 ASN A CA 1
ATOM 652 C C . ASN A 1 78 ? 0.617 9.617 -3.464 1.00 84.38 78 ASN A C 1
ATOM 654 O O . ASN A 1 78 ? 0.189 9.921 -2.348 1.00 84.38 78 ASN A O 1
ATOM 658 N N . GLU A 1 79 ? -0.187 9.380 -4.504 1.00 87.19 79 GLU A N 1
ATOM 659 C CA . GLU A 1 79 ? -1.654 9.433 -4.447 1.00 87.19 79 GLU A CA 1
ATOM 660 C C . GLU A 1 79 ? -2.227 8.437 -3.438 1.00 87.19 79 GLU A C 1
ATOM 662 O O . GLU A 1 79 ? -3.006 8.819 -2.562 1.00 87.19 79 GLU A O 1
ATOM 667 N N . HIS A 1 80 ? -1.785 7.175 -3.492 1.00 85.94 80 HIS A N 1
ATOM 668 C CA . HIS A 1 80 ? -2.192 6.149 -2.534 1.00 85.94 80 HIS A CA 1
ATOM 669 C C . HIS A 1 80 ? -1.926 6.596 -1.090 1.00 85.94 80 HIS A C 1
ATOM 671 O O . HIS A 1 80 ? -2.780 6.449 -0.216 1.00 85.94 80 HIS A O 1
ATOM 677 N N . ASN A 1 81 ? -0.749 7.165 -0.814 1.00 82.81 81 ASN A N 1
ATOM 678 C CA . ASN A 1 81 ? -0.412 7.632 0.530 1.00 82.81 81 ASN A CA 1
ATOM 679 C C . ASN A 1 81 ? -1.218 8.852 0.970 1.00 82.81 81 ASN A C 1
ATOM 681 O O . ASN A 1 81 ? -1.532 8.974 2.158 1.00 82.81 81 ASN A O 1
ATOM 685 N N . LEU A 1 82 ? -1.537 9.762 0.053 1.00 85.94 82 LEU A N 1
ATOM 686 C CA . LEU A 1 82 ? -2.382 10.912 0.348 1.00 85.94 82 LEU A CA 1
ATOM 687 C C . LEU A 1 82 ? -3.800 10.458 0.716 1.00 85.94 82 LEU A C 1
ATOM 689 O O . LEU A 1 82 ? -4.297 10.826 1.783 1.00 85.94 82 LEU A O 1
ATOM 693 N N . GLU A 1 83 ? -4.396 9.583 -0.094 1.00 86.31 83 GLU A N 1
ATOM 694 C CA . GLU A 1 83 ? -5.722 9.012 0.157 1.00 86.31 83 GLU A CA 1
ATOM 695 C C . GLU A 1 83 ? -5.745 8.226 1.477 1.00 86.31 83 GLU A C 1
ATOM 697 O O . GLU A 1 83 ? -6.621 8.414 2.327 1.00 86.31 83 GLU A O 1
ATOM 702 N N . LEU A 1 84 ? -4.715 7.408 1.719 1.00 84.00 84 LEU A N 1
ATOM 703 C CA . LEU A 1 84 ? -4.564 6.650 2.958 1.00 84.00 84 LEU A CA 1
ATOM 704 C C . LEU A 1 84 ? -4.559 7.587 4.175 1.00 84.00 84 LEU A C 1
ATOM 706 O O . LEU A 1 84 ? -5.268 7.347 5.157 1.00 84.00 84 LEU A O 1
ATOM 710 N N . ASN A 1 85 ? -3.793 8.677 4.104 1.00 83.31 85 ASN A N 1
ATOM 711 C CA . ASN A 1 85 ? -3.708 9.677 5.164 1.00 83.31 85 ASN A CA 1
ATOM 712 C C . ASN A 1 85 ? -5.039 10.383 5.424 1.00 83.31 85 ASN A C 1
ATOM 714 O O . ASN A 1 85 ? -5.414 10.555 6.588 1.00 83.31 85 ASN A O 1
ATOM 718 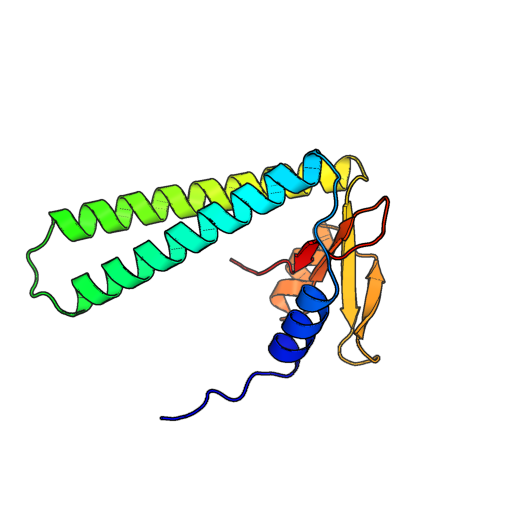N N . LEU A 1 86 ? -5.761 10.776 4.373 1.00 87.38 86 LEU A N 1
ATOM 719 C CA . LEU A 1 86 ? -7.081 11.398 4.499 1.00 87.38 86 LEU A CA 1
ATOM 720 C C . LEU A 1 86 ? -8.067 10.461 5.198 1.00 87.38 86 LEU A C 1
ATOM 722 O O . LEU A 1 86 ? -8.760 10.861 6.135 1.00 87.38 86 LEU A O 1
ATOM 726 N N . LEU A 1 87 ? -8.082 9.186 4.817 1.00 87.06 87 LEU A N 1
ATOM 727 C CA . LEU A 1 87 ? -8.988 8.199 5.398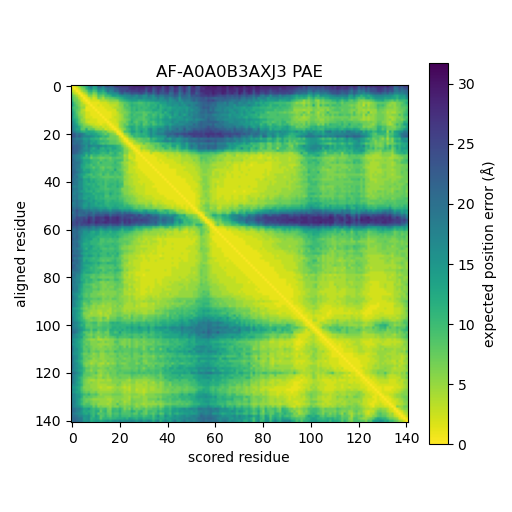 1.00 87.06 87 LEU A CA 1
ATOM 728 C C . LEU A 1 87 ? -8.652 7.850 6.850 1.00 87.06 87 LEU A C 1
ATOM 730 O O . LEU A 1 87 ? -9.564 7.622 7.652 1.00 87.06 87 LEU A O 1
ATOM 734 N N . ILE A 1 88 ? -7.372 7.861 7.222 1.00 85.50 88 ILE A N 1
ATOM 735 C CA . ILE A 1 88 ? -6.944 7.743 8.622 1.00 85.50 88 ILE A CA 1
ATOM 736 C C . ILE A 1 88 ? -7.391 8.972 9.425 1.00 85.50 88 ILE A C 1
ATOM 738 O O . ILE A 1 88 ? -7.993 8.813 10.488 1.00 85.50 88 ILE A O 1
ATOM 742 N N . LYS A 1 89 ? -7.154 10.193 8.919 1.00 86.81 89 LYS A N 1
ATOM 743 C CA . LYS A 1 89 ? -7.581 11.446 9.577 1.00 86.81 89 LYS A CA 1
ATOM 744 C C . LYS A 1 89 ? -9.097 11.492 9.782 1.00 86.81 89 LYS A C 1
ATOM 746 O O . LYS A 1 89 ? -9.558 11.824 10.870 1.00 86.81 89 LYS A O 1
ATOM 751 N N . ASN A 1 90 ? -9.859 11.036 8.789 1.00 88.06 90 ASN A N 1
ATOM 752 C CA . ASN A 1 90 ? -11.321 10.939 8.833 1.00 88.06 90 ASN A CA 1
ATOM 753 C C . ASN A 1 90 ? -11.836 9.726 9.631 1.00 88.06 90 ASN A C 1
ATOM 755 O O . ASN A 1 90 ? -13.022 9.396 9.564 1.00 88.06 90 ASN A O 1
ATOM 759 N N . LYS A 1 91 ? -10.956 9.028 10.366 1.00 87.62 91 LYS A N 1
ATOM 760 C CA . LYS A 1 91 ? -11.263 7.849 11.191 1.00 87.62 91 LYS A CA 1
ATOM 761 C C . LYS A 1 91 ? -11.949 6.714 10.420 1.00 87.62 91 LYS A C 1
ATOM 763 O O . LYS A 1 91 ? -12.570 5.847 11.033 1.00 87.62 91 LYS A O 1
ATOM 768 N N . LYS A 1 92 ? -11.825 6.668 9.090 1.00 85.94 92 LYS A N 1
ATOM 769 C CA . LYS A 1 92 ? -12.318 5.562 8.248 1.00 85.94 92 LYS A CA 1
ATOM 770 C C . LYS A 1 92 ? -11.368 4.364 8.275 1.00 85.94 92 LYS A C 1
ATOM 772 O O . LYS A 1 92 ? -11.808 3.238 8.043 1.00 85.94 92 LYS A O 1
ATOM 777 N N . LEU A 1 93 ? -10.102 4.607 8.612 1.00 86.94 93 LEU A N 1
ATOM 778 C CA . LEU A 1 93 ? -9.056 3.601 8.748 1.00 86.94 93 LEU A CA 1
ATOM 779 C C . LEU A 1 93 ? -8.404 3.632 10.129 1.00 86.94 93 LEU A C 1
ATOM 781 O O . LEU A 1 93 ? -8.229 4.692 10.730 1.00 86.94 93 LEU A O 1
ATOM 785 N N . LYS A 1 94 ? -7.985 2.453 10.589 1.00 88.12 94 LYS A N 1
ATOM 786 C CA . LYS A 1 94 ? -7.163 2.245 11.781 1.00 88.12 94 LYS A CA 1
ATOM 787 C C . LYS A 1 94 ? -5.828 1.649 11.376 1.00 88.12 94 LYS A C 1
ATOM 789 O O . LYS A 1 94 ? -5.758 0.768 10.521 1.00 88.12 94 LYS A O 1
ATOM 794 N N . LEU A 1 95 ? -4.777 2.096 12.044 1.00 88.94 95 LEU A N 1
ATOM 795 C CA . LEU A 1 95 ? -3.445 1.540 11.891 1.00 88.94 95 LEU A CA 1
ATOM 796 C C . LEU A 1 95 ? -3.159 0.593 13.048 1.00 88.94 95 LEU A C 1
ATOM 798 O O . LEU A 1 95 ? -3.362 0.947 14.210 1.00 88.94 95 LEU A O 1
ATOM 802 N N . TYR A 1 96 ? -2.637 -0.584 12.727 1.00 88.81 96 TYR A N 1
ATOM 803 C CA . TYR A 1 96 ? -2.212 -1.568 13.709 1.00 88.81 96 TYR A CA 1
ATOM 804 C C . TYR A 1 96 ? -0.778 -2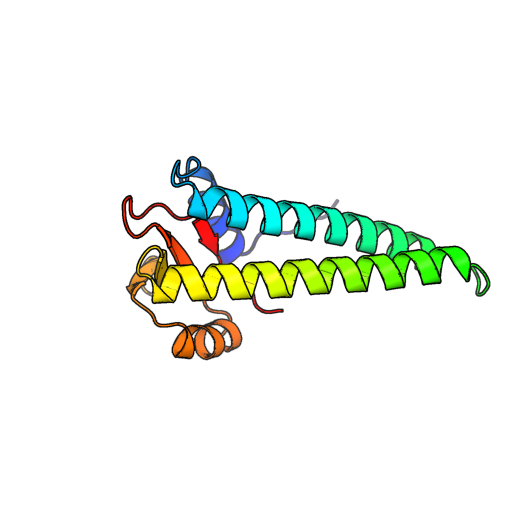.007 13.448 1.00 88.81 96 TYR A C 1
ATOM 806 O O . TYR A 1 96 ? -0.412 -2.379 12.339 1.00 88.81 96 TYR A O 1
ATOM 814 N N . TYR A 1 97 ? 0.028 -1.995 14.499 1.00 87.56 97 TYR A N 1
ATOM 815 C CA . TYR A 1 97 ? 1.274 -2.739 14.563 1.00 87.56 97 TYR A CA 1
ATOM 816 C C . TYR A 1 97 ? 0.967 -4.183 14.969 1.00 87.56 97 TYR A C 1
ATOM 818 O O . TYR A 1 97 ? 0.224 -4.408 15.925 1.00 87.56 97 TYR A O 1
ATOM 826 N N . HIS A 1 98 ? 1.540 -5.154 14.263 1.00 83.00 98 HIS A N 1
ATOM 827 C CA . HIS A 1 98 ? 1.435 -6.571 14.614 1.00 83.00 98 HIS A CA 1
ATOM 828 C C . HIS A 1 98 ? 2.733 -7.018 15.285 1.00 83.00 98 HIS A C 1
ATOM 830 O O . HIS A 1 98 ? 3.791 -7.048 14.655 1.00 83.00 98 HIS A O 1
ATOM 836 N N . ASN A 1 99 ? 2.669 -7.331 16.583 1.00 80.31 99 ASN A N 1
ATOM 837 C CA . ASN A 1 99 ? 3.863 -7.671 17.355 1.00 80.31 99 ASN A CA 1
ATOM 838 C C . ASN A 1 99 ? 4.292 -9.127 17.150 1.00 80.31 99 ASN A C 1
ATOM 840 O O . ASN A 1 99 ? 3.772 -10.030 17.802 1.00 80.31 99 ASN A O 1
ATOM 844 N N . GLU A 1 100 ? 5.308 -9.335 16.317 1.00 74.62 100 GLU A N 1
ATOM 845 C CA . GLU A 1 100 ? 5.908 -10.646 16.020 1.00 74.62 100 GLU A CA 1
ATOM 846 C C . GLU A 1 100 ? 6.329 -11.437 17.269 1.00 74.62 100 GLU A C 1
ATOM 848 O O . GLU A 1 100 ? 6.288 -12.664 17.258 1.00 74.62 100 GLU A O 1
ATOM 853 N N . LYS A 1 101 ? 6.716 -10.754 18.357 1.00 77.94 101 LYS A N 1
ATOM 854 C CA . LYS A 1 101 ? 7.155 -11.412 19.599 1.00 77.94 101 LYS A CA 1
ATOM 855 C C . LYS A 1 101 ? 5.996 -11.944 20.445 1.00 77.94 101 LYS A C 1
ATOM 857 O O . LYS A 1 101 ? 6.200 -12.850 21.239 1.00 77.94 101 LYS A O 1
ATOM 862 N N . ASN A 1 102 ? 4.790 -11.407 20.258 1.00 74.56 102 ASN A N 1
ATOM 863 C CA . ASN A 1 102 ? 3.612 -11.730 21.066 1.00 74.56 102 ASN A CA 1
ATOM 864 C C . ASN A 1 102 ? 2.502 -12.297 20.173 1.00 74.56 102 ASN A C 1
ATOM 866 O O . ASN A 1 102 ? 1.422 -11.712 20.096 1.00 74.56 102 ASN A O 1
ATOM 870 N N . ASN A 1 103 ? 2.785 -13.384 19.446 1.00 73.19 103 ASN A N 1
ATOM 871 C CA . ASN A 1 103 ? 1.827 -14.055 18.553 1.00 73.19 103 ASN A CA 1
ATOM 872 C C . ASN A 1 103 ? 1.115 -13.112 17.566 1.00 73.19 103 ASN A C 1
ATOM 874 O O . ASN A 1 103 ? -0.039 -13.334 17.209 1.00 73.19 103 ASN A O 1
ATOM 878 N N . TYR A 1 104 ? 1.800 -12.056 17.118 1.00 75.25 104 TYR A N 1
ATOM 879 C CA . TYR A 1 104 ? 1.256 -11.046 16.207 1.00 75.25 104 TYR A CA 1
ATOM 880 C C . TYR A 1 104 ? 0.038 -10.300 16.765 1.00 75.25 104 TYR A C 1
ATOM 882 O O . TYR A 1 104 ? -0.823 -9.846 16.013 1.00 75.25 104 TYR A O 1
ATOM 890 N N . ASN A 1 105 ? -0.016 -10.111 18.088 1.00 80.00 105 ASN A N 1
ATOM 891 C CA . ASN A 1 105 ? -1.050 -9.296 18.714 1.00 80.00 105 ASN A CA 1
ATOM 892 C C . ASN A 1 105 ? -1.110 -7.897 18.085 1.00 80.00 105 ASN A C 1
ATOM 894 O O . ASN A 1 105 ? -0.094 -7.202 17.958 1.00 80.00 105 ASN A O 1
ATOM 898 N N . LYS A 1 106 ? -2.333 -7.494 17.720 1.00 85.44 106 LYS A N 1
ATOM 899 C CA . LYS A 1 106 ? -2.635 -6.191 17.125 1.00 85.44 106 LYS A CA 1
ATOM 900 C C . LYS A 1 106 ? -2.545 -5.091 18.182 1.00 85.44 106 LYS A C 1
ATOM 902 O O . LYS A 1 106 ? -3.223 -5.142 19.205 1.00 85.44 106 LYS A O 1
ATOM 907 N N . G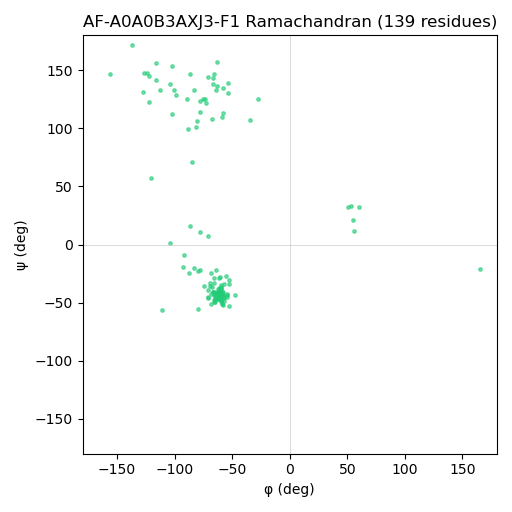LN A 1 107 ? -1.742 -4.069 17.917 1.00 88.06 107 GLN A N 1
ATOM 908 C CA . GLN A 1 107 ? -1.612 -2.883 18.761 1.00 88.06 107 GLN A CA 1
ATOM 909 C C . GLN A 1 107 ? -1.953 -1.637 17.938 1.00 88.06 107 GLN A C 1
ATOM 911 O O . GLN A 1 107 ? -1.318 -1.425 16.902 1.00 88.06 107 GLN A O 1
ATOM 916 N N . PRO A 1 108 ? -2.943 -0.819 18.344 1.00 88.19 108 PRO A N 1
ATOM 917 C CA . PRO A 1 108 ? -3.233 0.439 17.665 1.00 88.19 108 PRO A CA 1
ATOM 918 C C . PRO A 1 108 ? -1.975 1.306 17.550 1.00 88.19 108 PRO A C 1
ATOM 920 O O . PRO A 1 108 ? -1.182 1.398 18.488 1.00 88.19 108 PRO A O 1
ATOM 923 N N . THR A 1 109 ? -1.784 1.950 16.403 1.00 89.06 109 THR A N 1
ATOM 924 C CA . THR A 1 109 ? -0.664 2.869 16.174 1.00 89.06 109 THR A CA 1
ATOM 925 C C . THR A 1 109 ? -1.128 4.133 15.452 1.00 89.06 109 THR A C 1
ATOM 927 O O . THR A 1 109 ? -2.275 4.239 15.021 1.00 89.06 109 THR A O 1
ATOM 930 N N . THR A 1 110 ? -0.245 5.121 15.344 1.00 84.75 110 THR A N 1
ATOM 931 C CA . THR A 1 110 ? -0.499 6.397 14.663 1.00 84.75 110 THR A CA 1
ATOM 932 C C . THR A 1 110 ? 0.422 6.544 13.466 1.00 84.75 110 THR A C 1
ATOM 934 O O . THR A 1 110 ? 1.514 5.976 13.458 1.00 84.75 110 THR A O 1
ATOM 937 N N . TYR A 1 111 ? 0.029 7.359 12.483 1.00 78.50 111 TYR A N 1
ATOM 938 C CA . TYR A 1 111 ? 0.837 7.601 11.285 1.00 78.50 111 TYR A CA 1
ATOM 939 C C . TYR A 1 111 ? 2.261 8.084 11.622 1.00 78.50 111 TYR A C 1
ATOM 941 O O . TYR A 1 111 ? 3.233 7.515 11.138 1.00 78.50 111 TYR A O 1
ATOM 949 N N . LYS A 1 112 ? 2.407 9.014 12.584 1.00 80.44 112 LYS A N 1
ATOM 950 C CA . LYS A 1 112 ? 3.717 9.485 13.095 1.00 80.44 112 LYS A CA 1
ATOM 951 C C . LYS A 1 112 ? 4.620 8.356 13.619 1.00 80.44 112 LYS A C 1
ATOM 953 O O . LYS A 1 112 ? 5.840 8.490 13.648 1.00 80.44 112 LYS A O 1
ATOM 958 N N . ARG A 1 113 ? 4.035 7.251 14.093 1.00 84.44 113 ARG A N 1
ATOM 959 C CA . ARG A 1 113 ? 4.765 6.088 14.615 1.00 84.44 113 ARG A CA 1
ATOM 960 C C . ARG A 1 113 ? 5.022 5.031 13.538 1.00 84.44 113 ARG A C 1
ATOM 962 O O . ARG A 1 113 ? 5.931 4.225 13.723 1.00 84.44 113 ARG A O 1
ATOM 969 N N . VAL A 1 114 ? 4.276 5.041 12.429 1.00 83.19 114 VAL A N 1
ATOM 970 C CA . VAL A 1 114 ? 4.432 4.080 11.326 1.00 83.19 114 VAL A CA 1
ATOM 971 C C . VAL A 1 114 ? 5.841 4.129 10.753 1.00 83.19 114 VAL A C 1
ATOM 973 O O . VAL A 1 114 ? 6.487 3.092 10.720 1.00 83.19 114 VAL A O 1
ATOM 976 N N . GLU A 1 115 ? 6.377 5.300 10.412 1.00 79.50 115 GLU A N 1
ATOM 977 C CA . GLU A 1 115 ? 7.733 5.401 9.844 1.00 79.50 115 GLU A CA 1
ATOM 978 C C . GLU A 1 115 ? 8.807 4.801 10.762 1.00 79.50 115 GLU A C 1
ATOM 980 O O . GLU A 1 115 ? 9.651 4.015 10.329 1.00 79.50 115 GLU A O 1
ATOM 985 N N . LYS A 1 116 ? 8.731 5.093 12.068 1.00 86.31 116 LYS A N 1
ATOM 986 C CA . LYS A 1 116 ? 9.644 4.520 13.071 1.00 86.31 116 LYS A CA 1
ATOM 987 C C . LYS A 1 116 ? 9.525 2.996 13.147 1.00 86.31 116 LYS A C 1
ATOM 989 O O . LYS A 1 116 ? 10.526 2.315 13.362 1.00 86.31 116 LYS A O 1
ATOM 994 N N . LEU A 1 117 ? 8.313 2.461 13.005 1.00 84.75 117 LEU A N 1
ATOM 995 C CA . LEU A 1 117 ? 8.055 1.021 13.002 1.00 84.75 117 LEU A CA 1
ATOM 996 C C . LEU A 1 117 ? 8.579 0.367 11.717 1.00 84.75 117 LEU A C 1
ATOM 998 O O . LEU A 1 117 ? 9.289 -0.633 11.801 1.00 84.75 117 LEU A O 1
ATOM 1002 N N . LEU A 1 118 ? 8.318 0.964 10.553 1.00 80.81 118 LEU A N 1
ATOM 1003 C CA . LEU A 1 118 ? 8.802 0.476 9.260 1.00 80.81 118 LEU A CA 1
ATOM 1004 C C . LEU A 1 118 ? 10.334 0.469 9.191 1.00 80.81 118 LEU A C 1
ATOM 1006 O O . LEU A 1 118 ? 10.920 -0.511 8.741 1.00 80.81 118 LEU A O 1
ATOM 1010 N N . ASN A 1 119 ? 11.004 1.496 9.728 1.00 81.62 119 ASN A N 1
ATOM 1011 C CA . ASN A 1 119 ? 12.469 1.528 9.835 1.00 81.62 119 ASN A CA 1
ATOM 1012 C C . ASN A 1 119 ? 13.032 0.401 10.712 1.00 81.62 119 ASN A C 1
ATOM 1014 O O . ASN A 1 119 ? 14.130 -0.087 10.467 1.00 81.62 119 ASN A O 1
ATOM 1018 N N . LYS A 1 120 ? 12.260 -0.064 11.697 1.00 82.88 120 LYS A N 1
ATOM 1019 C CA . LYS A 1 120 ? 12.586 -1.235 12.525 1.00 82.88 120 LYS A CA 1
ATOM 1020 C C . LYS A 1 120 ? 12.114 -2.555 11.902 1.00 82.88 120 LYS A C 1
ATOM 1022 O O . LYS A 1 120 ? 12.028 -3.557 12.614 1.00 82.88 120 LYS A O 1
ATOM 1027 N N . LYS A 1 121 ? 11.778 -2.545 10.605 1.00 76.88 121 LYS A N 1
ATOM 1028 C CA . LYS A 1 121 ? 11.254 -3.681 9.831 1.00 76.88 121 LYS A CA 1
ATOM 1029 C C . LYS A 1 121 ? 10.028 -4.332 10.483 1.00 76.88 121 LYS A C 1
ATOM 1031 O O . LYS A 1 121 ? 9.859 -5.544 10.428 1.00 76.88 121 LYS A O 1
ATOM 1036 N N . LYS A 1 122 ? 9.194 -3.532 11.155 1.00 81.38 122 LYS A N 1
ATOM 1037 C CA . LYS A 1 122 ? 7.974 -4.007 11.811 1.00 81.38 122 LYS A CA 1
ATOM 1038 C C . LYS A 1 122 ? 6.796 -4.033 10.853 1.00 81.38 122 LYS A C 1
ATOM 1040 O O . LYS A 1 122 ? 6.661 -3.158 10.004 1.00 81.38 122 LYS A O 1
ATOM 1045 N N . ILE A 1 123 ? 5.909 -5.002 11.063 1.00 82.19 123 ILE A N 1
ATOM 1046 C CA . ILE A 1 123 ? 4.678 -5.146 10.290 1.00 82.19 123 ILE A CA 1
ATOM 1047 C C . ILE A 1 123 ? 3.646 -4.137 10.789 1.00 82.19 123 ILE A C 1
ATOM 1049 O O . ILE A 1 123 ? 3.156 -4.221 11.920 1.00 82.19 123 ILE A O 1
ATOM 1053 N N . VAL A 1 124 ? 3.306 -3.187 9.925 1.00 84.00 124 VAL A N 1
ATOM 1054 C CA . VAL A 1 124 ? 2.206 -2.249 10.136 1.00 84.00 124 VAL A CA 1
ATOM 1055 C C . VAL A 1 124 ? 1.124 -2.551 9.115 1.00 84.00 124 VAL A C 1
ATOM 1057 O O . VAL A 1 124 ? 1.407 -2.707 7.934 1.00 84.00 124 VAL A O 1
ATOM 1060 N N . CYS A 1 125 ? -0.117 -2.621 9.570 1.00 83.88 125 CYS A N 1
ATOM 1061 C CA . CYS A 1 125 ? -1.274 -2.943 8.757 1.00 83.88 125 CYS A CA 1
ATOM 1062 C C . CYS A 1 125 ? -2.366 -1.888 8.900 1.00 83.88 125 CYS A C 1
ATOM 1064 O O . CYS A 1 125 ? -2.583 -1.318 9.971 1.00 83.88 125 CYS A O 1
ATOM 1066 N N . VAL A 1 126 ? -3.091 -1.686 7.810 1.00 83.50 126 VAL A N 1
ATOM 1067 C CA . VAL A 1 126 ? -4.252 -0.813 7.700 1.00 83.50 126 VAL A CA 1
ATOM 1068 C C . VAL A 1 126 ? -5.505 -1.667 7.808 1.00 83.50 126 VAL A C 1
ATOM 1070 O O . VAL A 1 126 ? -5.660 -2.654 7.089 1.00 83.50 126 VAL A O 1
ATOM 1073 N N . HIS A 1 127 ? -6.409 -1.280 8.698 1.00 85.19 127 HIS A N 1
ATOM 1074 C CA . HIS A 1 127 ? -7.690 -1.940 8.903 1.00 85.19 127 HIS A CA 1
ATOM 1075 C C . HIS A 1 127 ? -8.841 -0.955 8.696 1.00 85.19 127 HIS A C 1
ATOM 1077 O O . HIS A 1 127 ? -8.742 0.212 9.075 1.00 85.19 127 HIS A O 1
ATOM 1083 N N . CYS A 1 128 ? -9.958 -1.425 8.145 1.00 83.69 128 CYS A N 1
ATOM 1084 C CA . CYS A 1 128 ? -11.183 -0.634 8.058 1.00 83.69 128 CYS A CA 1
ATOM 1085 C C . CYS A 1 128 ? -11.698 -0.321 9.468 1.00 83.69 128 CYS A C 1
ATOM 1087 O O . CYS A 1 128 ? -11.827 -1.225 10.291 1.00 83.69 128 CYS A O 1
ATOM 1089 N N . SER A 1 129 ? -12.058 0.928 9.762 1.00 85.69 129 SER A N 1
ATOM 1090 C CA . SER A 1 129 ? -12.614 1.272 11.076 1.00 85.69 129 SER A CA 1
ATOM 1091 C C . SER A 1 129 ? -13.975 0.638 11.352 1.00 85.69 129 SER A C 1
ATOM 1093 O O . SER A 1 129 ? -14.286 0.411 12.520 1.00 85.69 129 SER A O 1
ATOM 1095 N N . ASN A 1 130 ? -14.759 0.380 10.297 1.00 83.81 130 ASN A N 1
ATOM 1096 C CA . ASN A 1 130 ? -16.131 -0.119 10.384 1.00 83.81 130 ASN A CA 1
ATOM 1097 C C . ASN A 1 130 ? -16.174 -1.632 10.644 1.00 83.81 130 ASN A C 1
ATOM 1099 O O . ASN A 1 130 ? -16.740 -2.076 11.633 1.00 83.81 130 ASN A O 1
ATOM 1103 N N . CYS A 1 131 ? -15.526 -2.430 9.789 1.00 80.12 131 CYS A N 1
ATOM 1104 C CA . CYS A 1 131 ? -15.550 -3.894 9.897 1.00 80.12 131 CYS A CA 1
ATOM 1105 C C . CYS A 1 131 ? -14.260 -4.505 10.473 1.00 80.12 131 CYS A C 1
ATOM 1107 O O . CYS A 1 131 ? -14.150 -5.725 10.555 1.00 80.12 131 CYS A O 1
ATOM 1109 N N . ASN A 1 132 ? -13.261 -3.690 10.844 1.00 79.75 132 ASN A N 1
ATOM 1110 C CA . ASN A 1 132 ? -11.928 -4.113 11.320 1.00 79.75 132 ASN A CA 1
ATOM 1111 C C . ASN A 1 132 ? -11.157 -5.045 10.369 1.00 79.75 132 ASN A C 1
ATOM 1113 O O . ASN A 1 132 ? -10.116 -5.601 10.737 1.00 79.75 132 ASN A O 1
ATOM 1117 N N . GLN A 1 133 ? -11.635 -5.197 9.140 1.00 79.31 133 GLN A N 1
ATOM 1118 C CA . GLN A 1 133 ? -11.000 -6.019 8.134 1.00 79.31 133 GLN A CA 1
ATOM 1119 C C . GLN A 1 133 ? -9.650 -5.426 7.737 1.00 79.31 133 GLN A C 1
ATOM 1121 O O . GLN A 1 133 ? -9.530 -4.212 7.566 1.00 79.31 133 GLN A O 1
ATOM 1126 N N . LEU A 1 134 ? -8.648 -6.292 7.586 1.00 77.81 134 LEU A N 1
ATOM 1127 C CA . LEU A 1 134 ? -7.367 -5.920 7.004 1.00 77.81 134 LEU A CA 1
ATOM 1128 C C . LEU A 1 134 ? -7.552 -5.492 5.543 1.00 77.81 134 LEU A C 1
ATOM 1130 O O . LEU A 1 134 ? -8.275 -6.144 4.792 1.00 77.81 134 LEU A O 1
ATOM 1134 N N . ILE A 1 135 ? -6.881 -4.410 5.167 1.00 74.19 135 ILE A N 1
ATOM 1135 C CA . ILE A 1 135 ? -6.918 -3.841 3.817 1.00 74.19 135 ILE A CA 1
ATOM 1136 C C . ILE A 1 135 ? -5.563 -4.032 3.146 1.00 74.19 135 ILE A C 1
ATOM 1138 O O . ILE A 1 135 ? -5.475 -4.650 2.091 1.00 74.19 135 ILE A O 1
ATOM 1142 N N . ALA A 1 136 ? -4.502 -3.535 3.783 1.00 69.25 136 ALA A N 1
ATOM 1143 C CA . ALA A 1 136 ? -3.146 -3.660 3.274 1.00 69.25 136 ALA A CA 1
ATOM 1144 C C . ALA A 1 136 ? -2.120 -3.558 4.418 1.00 69.25 136 ALA A C 1
ATOM 1146 O O . ALA A 1 136 ? -2.336 -2.815 5.380 1.00 69.25 136 ALA A O 1
ATOM 1147 N N . PRO A 1 137 ? -0.988 -4.266 4.350 1.00 68.06 137 PRO A N 1
ATOM 1148 C CA . PRO A 1 137 ? 0.227 -3.868 5.033 1.00 68.06 137 PRO A CA 1
ATOM 1149 C C . PRO A 1 137 ? 0.766 -2.556 4.449 1.00 68.06 137 PRO A C 1
ATOM 1151 O O . PRO A 1 137 ? 0.648 -2.281 3.257 1.00 68.06 137 PRO A O 1
ATOM 1154 N N . ILE A 1 138 ? 1.374 -1.747 5.309 1.00 71.25 138 ILE A N 1
ATOM 1155 C CA . ILE A 1 138 ? 2.153 -0.583 4.901 1.00 71.25 138 ILE A CA 1
ATOM 1156 C C . ILE A 1 138 ? 3.584 -1.055 4.699 1.00 71.25 138 ILE A C 1
ATOM 1158 O O . ILE A 1 138 ? 4.187 -1.630 5.606 1.00 71.25 138 ILE A O 1
ATOM 1162 N N . PHE A 1 139 ? 4.120 -0.792 3.515 1.00 64.50 139 PHE A N 1
ATOM 1163 C CA . PHE A 1 139 ? 5.514 -1.055 3.194 1.00 64.50 139 PHE A CA 1
ATOM 1164 C C . PHE A 1 139 ? 6.316 0.243 3.228 1.00 64.50 139 PHE A C 1
ATOM 1166 O O . PHE A 1 139 ? 5.778 1.334 3.031 1.00 64.50 139 PHE A O 1
ATOM 1173 N N . LYS A 1 140 ? 7.614 0.114 3.497 1.00 63.12 140 LYS A N 1
ATOM 1174 C CA . LYS A 1 140 ? 8.563 1.205 3.276 1.00 63.12 140 LYS A CA 1
ATOM 1175 C C . LYS A 1 140 ? 8.740 1.391 1.756 1.00 63.12 140 LYS A C 1
ATOM 1177 O O . LYS A 1 140 ? 8.672 0.390 1.044 1.00 63.12 140 LYS A O 1
ATOM 1182 N N . LYS A 1 141 ? 8.910 2.642 1.300 1.00 55.16 141 LYS A N 1
ATOM 1183 C CA . LYS A 1 141 ? 9.438 2.941 -0.047 1.00 55.16 141 LYS A CA 1
ATOM 1184 C C . LYS A 1 141 ? 10.755 2.203 -0.263 1.00 55.16 141 LYS A C 1
ATOM 1186 O O . LYS A 1 141 ? 11.522 2.111 0.728 1.00 55.16 141 LYS A O 1
#

Nearest PDB structures (foldseek):
  3qo8-assembly1_A-2  TM=8.385E-01  e=5.851E+00  Candida albicans
  5l3c-assembly1_A  TM=7.917E-01  e=4.818E+00  Homo sapiens

Solvent-accessible surface area (backbone atoms only — not comparable to full-atom values): 8059 Å² total; per-residue (Å²): 134,84,78,79,78,73,50,75,64,58,51,49,51,54,53,52,54,76,67,37,74,83,70,88,50,71,81,50,50,55,51,51,50,34,52,49,56,29,51,53,37,50,50,54,38,50,55,45,49,56,50,56,73,74,50,74,94,75,62,60,68,62,51,53,52,37,53,52,43,49,53,52,32,52,50,32,52,52,51,38,52,51,54,51,50,52,35,39,75,70,57,51,34,40,42,29,35,39,38,76,91,59,86,45,46,79,38,83,54,50,77,88,51,44,61,63,36,42,76,68,74,43,54,33,34,36,20,36,53,85,79,62,43,59,75,46,71,62,75,76,134

pLDDT: mean 77.98, std 11.16, range [37.44, 91.62]

Foldseek 3Di:
DDDPDDDPVRVVQVVLVVPFDDDPDPLLVVLVVLVVLLVVLVVVLVVLVVVVVPDDPDPVVSVVVSVVSVVVSVVSVVVSVVSVVVCVVVLQKWKWWQDPVPNRDTDTDDPVCVVVCQVVVTWMFIAGNPPRRTRDTDHDD

Mean predicted aligned error: 8.71 Å

Sequence (141 aa):
MKSKQMSKNEFYLSKLYKKSKFCKCKNLVRLHSLAEERKELETLCNDLFDSLSGIHKGDDEVRDIYEQKIYERISFFNEHNLELNLLIKNKKLKLYYHNEKNNYNKQPTTYKRVEKLLNKKKIVCVHCSNCNQLIAPIFKK